Protein AF-A0A550HAU9-F1 (afdb_monomer_lite)

pLDDT: mean 89.54, std 14.27, range [37.16, 98.5]

Sequence (106 aa):
MQELTIKEIQDVILETQEDKTPREMYIHKSPCAENALGAVFFAISGTPPRGYAMYIPGEADKAGTLHVFDNLGLKRKVIHCKIRDLASYKDNDIWSAQAAKTLIEA

Radius of gyration: 13.78 Å; chains: 1; bounding box: 33×43×38 Å

Secondary structure (DSSP, 8-state):
-EEE-HHHHHHHHHTTSS------EEEEEEE-GGG-EEEEEEEE-SSS---EEEEEPPSTTS-EEEEEE-TT--EEEEEEEEETTGGGS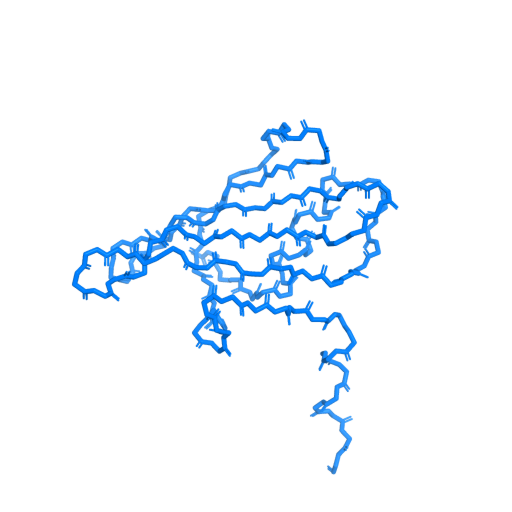-SEEEE-TTGGGTTS--

Foldseek 3Di:
DAEAEPVVQLQVLQVQDPDSDAFKKKWAWDADPPRDTAKIKIFGDDPPGAWIWIWGCDPDPFFIWIFTAGSVRHTDDIDGYHHDCVVVADNIGMDGPVVVVPPPDD

Structure (mmCIF, N/CA/C/O backbone):
data_AF-A0A550HAU9-F1
#
_entry.id   AF-A0A550HAU9-F1
#
loop_
_atom_site.group_PDB
_atom_site.id
_atom_site.type_symbol
_atom_site.label_atom_id
_atom_site.label_alt_id
_atom_site.label_comp_id
_atom_site.label_asym_id
_atom_site.label_entity_id
_atom_site.label_seq_id
_atom_site.pdbx_PDB_ins_code
_atom_site.Cartn_x
_atom_site.Cartn_y
_atom_site.Cartn_z
_atom_site.occupancy
_atom_site.B_iso_or_equiv
_atom_site.auth_seq_id
_atom_site.auth_comp_id
_atom_site.auth_asym_id
_atom_site.auth_atom_id
_atom_site.pdbx_PDB_model_num
ATOM 1 N N . MET A 1 1 ? 17.067 -4.536 6.039 1.00 71.44 1 MET A N 1
ATOM 2 C CA . MET A 1 1 ? 16.040 -4.108 5.065 1.00 71.44 1 MET A CA 1
ATOM 3 C C . MET A 1 1 ? 14.718 -4.685 5.531 1.00 71.44 1 MET A C 1
ATOM 5 O O . MET A 1 1 ? 14.703 -5.868 5.840 1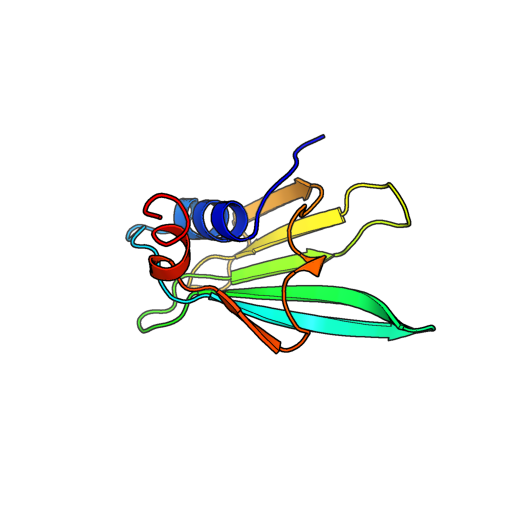.00 71.44 1 MET A O 1
ATOM 9 N N . GLN A 1 2 ? 13.669 -3.872 5.672 1.00 90.12 2 GLN A N 1
ATOM 10 C CA . GLN A 1 2 ? 12.371 -4.362 6.136 1.00 90.12 2 GLN A CA 1
ATOM 11 C C . GLN A 1 2 ? 11.578 -4.918 4.953 1.00 90.12 2 GLN A C 1
ATOM 13 O O . GLN A 1 2 ? 11.551 -4.321 3.876 1.00 90.12 2 GLN A O 1
ATOM 18 N N . GLU A 1 3 ? 10.950 -6.065 5.149 1.00 94.56 3 GLU A N 1
ATOM 19 C CA . GLU A 1 3 ? 10.066 -6.674 4.167 1.00 94.56 3 GLU A CA 1
ATOM 20 C C . GLU A 1 3 ? 8.674 -6.740 4.775 1.00 94.56 3 GLU A C 1
ATOM 22 O O . GLU A 1 3 ? 8.537 -7.140 5.928 1.00 94.56 3 GLU A O 1
ATOM 27 N N . LEU A 1 4 ? 7.684 -6.273 4.021 1.00 96.94 4 LEU A N 1
ATOM 28 C CA . LEU A 1 4 ? 6.297 -6.167 4.450 1.00 96.94 4 LEU A CA 1
ATOM 29 C C . LEU A 1 4 ? 5.393 -6.951 3.500 1.00 96.94 4 LEU A C 1
ATOM 31 O O . LEU A 1 4 ? 5.689 -7.119 2.317 1.00 96.94 4 LEU A O 1
ATOM 35 N N . THR A 1 5 ? 4.267 -7.394 4.021 1.00 97.25 5 THR A N 1
ATOM 36 C CA . THR A 1 5 ? 3.115 -7.913 3.287 1.00 97.25 5 THR A CA 1
ATOM 37 C C . THR A 1 5 ? 2.020 -6.854 3.216 1.00 97.25 5 THR A C 1
ATOM 39 O O . THR A 1 5 ? 2.021 -5.913 4.010 1.00 97.25 5 THR A O 1
ATOM 42 N N . ILE A 1 6 ? 1.036 -7.009 2.330 1.00 97.19 6 ILE A N 1
ATOM 43 C CA . ILE A 1 6 ? -0.143 -6.128 2.279 1.00 97.19 6 ILE A CA 1
ATOM 44 C C . ILE A 1 6 ? -0.865 -6.059 3.630 1.00 97.19 6 ILE A C 1
ATOM 46 O O . ILE A 1 6 ? -1.298 -4.981 4.039 1.00 97.19 6 ILE A O 1
ATOM 50 N N . LYS A 1 7 ? -0.923 -7.171 4.372 1.00 96.25 7 LYS A N 1
ATOM 51 C CA . LYS A 1 7 ? -1.441 -7.172 5.745 1.00 96.25 7 LYS A CA 1
ATOM 52 C C . LYS A 1 7 ? -0.650 -6.212 6.641 1.00 96.25 7 LYS A C 1
ATOM 54 O O . LYS A 1 7 ? -1.239 -5.379 7.320 1.00 96.25 7 LYS A O 1
ATOM 59 N N . GLU A 1 8 ? 0.676 -6.312 6.632 1.00 97.12 8 GLU A N 1
ATOM 60 C CA . GLU A 1 8 ? 1.534 -5.470 7.472 1.00 97.12 8 GLU A CA 1
ATOM 61 C C . GLU A 1 8 ? 1.516 -3.999 7.036 1.00 97.12 8 GLU A C 1
ATOM 63 O O . GLU A 1 8 ? 1.677 -3.118 7.875 1.00 97.12 8 GLU A O 1
ATOM 68 N N . ILE A 1 9 ? 1.263 -3.703 5.755 1.00 97.31 9 ILE A N 1
ATOM 69 C CA . ILE A 1 9 ? 0.979 -2.331 5.308 1.00 97.31 9 ILE A CA 1
ATOM 70 C C . ILE A 1 9 ? -0.260 -1.786 6.021 1.00 97.31 9 ILE A C 1
ATOM 72 O O . ILE A 1 9 ? -0.228 -0.656 6.510 1.00 97.31 9 ILE A O 1
ATOM 76 N N . GLN A 1 10 ? -1.328 -2.582 6.130 1.00 96.31 10 GLN A N 1
ATOM 77 C CA . GLN A 1 10 ? -2.512 -2.158 6.871 1.00 96.31 10 GLN A CA 1
ATOM 78 C C . GLN A 1 10 ? -2.209 -1.959 8.358 1.00 96.31 10 GLN A C 1
ATOM 80 O O . GLN A 1 10 ? -2.584 -0.927 8.915 1.00 96.31 10 GLN A O 1
ATOM 85 N N . ASP A 1 11 ? -1.493 -2.898 8.980 1.00 96.12 11 ASP A N 1
ATOM 86 C CA . ASP A 1 11 ? -1.094 -2.793 10.387 1.00 96.12 11 ASP A CA 1
ATOM 87 C C . ASP A 1 11 ? -0.310 -1.486 10.631 1.00 96.12 11 ASP A C 1
ATOM 89 O O . ASP A 1 11 ? -0.614 -0.734 11.557 1.00 96.12 11 ASP A O 1
ATOM 93 N N . VAL A 1 12 ? 0.624 -1.145 9.735 1.00 96.88 12 VAL A N 1
ATOM 94 C CA . VAL A 1 12 ? 1.411 0.098 9.777 1.00 96.88 12 VAL A CA 1
ATOM 95 C C . VAL A 1 12 ? 0.552 1.358 9.638 1.00 96.88 12 VAL A C 1
ATOM 97 O O . VAL A 1 12 ? 0.831 2.359 10.300 1.00 96.88 12 VAL A O 1
ATOM 100 N N . ILE A 1 13 ? -0.468 1.356 8.775 1.00 96.50 13 ILE A N 1
ATOM 101 C CA . ILE A 1 13 ? -1.391 2.495 8.662 1.00 96.50 13 ILE A CA 1
ATOM 102 C C . ILE A 1 13 ? -2.176 2.642 9.975 1.00 96.50 13 ILE A C 1
ATOM 104 O O . ILE A 1 13 ? -2.236 3.737 10.540 1.00 96.50 13 ILE A O 1
ATOM 108 N N . LEU A 1 14 ? -2.709 1.540 10.507 1.00 95.25 14 LEU A N 1
ATOM 109 C CA . LEU A 1 14 ? -3.521 1.519 11.727 1.00 95.25 14 LEU A CA 1
ATOM 110 C C . LEU A 1 14 ? -2.730 1.839 13.002 1.00 95.25 14 LEU A C 1
ATOM 112 O O . LEU A 1 14 ? -3.308 2.360 13.951 1.00 95.25 14 LEU A O 1
ATOM 116 N N . GLU A 1 15 ? -1.411 1.624 13.043 1.00 94.62 15 GLU A N 1
ATOM 117 C CA . GLU A 1 15 ? -0.550 2.093 14.145 1.00 94.62 15 GLU A CA 1
ATOM 118 C C . GLU A 1 15 ? -0.718 3.592 14.434 1.00 94.62 15 GLU A C 1
ATOM 120 O O . GLU A 1 15 ? -0.540 4.023 15.573 1.00 94.62 15 GLU A O 1
ATOM 125 N N . THR A 1 16 ? -1.070 4.374 13.410 1.00 88.94 16 THR A N 1
ATOM 126 C CA . THR A 1 16 ? -1.258 5.827 13.496 1.00 88.94 16 THR A CA 1
ATOM 127 C C . THR A 1 16 ? -2.668 6.239 13.930 1.00 88.94 16 THR A C 1
ATOM 129 O O . THR A 1 16 ? -2.943 7.433 14.033 1.00 88.94 16 THR A O 1
ATOM 132 N N . GLN A 1 17 ? -3.560 5.270 14.160 1.00 89.56 17 GLN A N 1
ATOM 133 C CA . GLN A 1 17 ? -4.981 5.465 14.441 1.00 89.56 17 GLN A CA 1
ATOM 134 C C . GLN A 1 17 ? -5.348 5.017 15.865 1.00 89.56 17 GLN A C 1
ATOM 136 O O . GLN A 1 17 ? -4.730 4.114 16.434 1.00 89.56 17 GLN A O 1
ATOM 141 N N . GLU A 1 18 ? -6.394 5.626 16.431 1.00 88.38 18 GLU A N 1
ATOM 142 C CA . GLU A 1 18 ? -6.978 5.185 17.708 1.00 88.38 18 GLU A CA 1
ATOM 143 C C . GLU A 1 18 ? -7.718 3.845 17.559 1.00 88.38 18 GLU A C 1
ATOM 145 O O . GLU A 1 18 ? -7.490 2.915 18.330 1.00 88.38 18 GLU A O 1
ATOM 150 N N . ASP A 1 19 ? -8.573 3.728 16.537 1.00 88.38 19 ASP A N 1
ATOM 151 C CA . ASP A 1 19 ? -9.215 2.467 16.154 1.00 88.38 19 ASP A CA 1
ATOM 152 C C . ASP A 1 19 ? -8.311 1.702 15.184 1.00 88.38 19 ASP A C 1
ATOM 154 O O . ASP A 1 19 ? -8.059 2.151 14.064 1.00 88.38 19 ASP A O 1
ATOM 158 N N . LYS A 1 20 ? -7.868 0.525 15.628 1.00 91.69 20 LYS A N 1
ATOM 159 C CA . LYS A 1 20 ? -6.962 -0.369 14.899 1.00 91.69 20 LYS A CA 1
ATOM 160 C C . LYS A 1 20 ? -7.672 -1.590 14.322 1.00 91.69 20 LYS A C 1
ATOM 162 O O . LYS A 1 20 ? -7.030 -2.598 14.043 1.00 91.69 20 LYS A O 1
ATOM 167 N N . THR A 1 21 ? -8.995 -1.538 14.191 1.00 90.69 21 THR A N 1
ATOM 168 C CA . THR A 1 21 ? -9.775 -2.637 13.621 1.00 90.69 21 THR A CA 1
ATOM 169 C C . THR A 1 21 ? -9.439 -2.796 12.137 1.00 90.69 21 THR A C 1
ATOM 171 O O . THR A 1 21 ? -9.638 -1.842 11.377 1.00 90.69 21 THR A O 1
ATOM 174 N N . PRO A 1 22 ? -8.986 -3.983 11.693 1.00 91.88 22 PRO A N 1
ATOM 175 C CA . PRO A 1 22 ? -8.743 -4.234 10.283 1.00 91.88 22 PRO A CA 1
ATOM 176 C C . PRO A 1 22 ? -10.023 -4.134 9.451 1.00 91.88 22 PRO A C 1
ATOM 178 O O . PRO A 1 22 ? -11.093 -4.580 9.873 1.00 91.88 22 PRO A O 1
ATOM 181 N N . ARG A 1 23 ? -9.908 -3.572 8.250 1.00 92.69 23 ARG A N 1
ATOM 182 C CA . ARG A 1 23 ? -10.997 -3.416 7.277 1.00 92.69 23 ARG A CA 1
ATOM 183 C C . ARG A 1 23 ? -10.511 -3.785 5.882 1.00 92.69 23 ARG A C 1
ATOM 185 O O . ARG A 1 23 ? -9.353 -4.157 5.676 1.00 92.69 23 ARG A O 1
ATOM 192 N N . GLU A 1 24 ? -11.415 -3.687 4.919 1.00 95.25 24 GLU A N 1
ATOM 193 C CA . GLU A 1 24 ? -11.019 -3.734 3.519 1.00 95.25 24 GLU A CA 1
ATOM 194 C C . GLU A 1 24 ? -10.025 -2.609 3.220 1.00 95.25 24 GLU A C 1
ATOM 196 O O . GLU A 1 24 ? -10.159 -1.486 3.714 1.00 95.25 24 GLU A O 1
ATOM 201 N N . MET A 1 25 ? -9.016 -2.920 2.417 1.00 96.81 25 MET A N 1
ATOM 202 C CA . MET A 1 25 ? -8.023 -1.960 1.969 1.00 96.81 25 MET A CA 1
ATOM 203 C C . MET A 1 25 ? -7.947 -1.987 0.453 1.00 96.81 25 MET A C 1
ATOM 205 O O . MET A 1 25 ? -7.650 -3.017 -0.148 1.00 96.81 25 MET A O 1
ATOM 209 N N . TYR A 1 26 ? -8.208 -0.835 -0.149 1.00 97.31 26 TYR A N 1
ATOM 210 C CA . TYR A 1 26 ? -8.086 -0.639 -1.582 1.00 97.31 26 TYR A CA 1
ATOM 211 C C . TYR A 1 26 ? -6.617 -0.518 -1.959 1.00 97.31 26 TYR A C 1
ATOM 213 O O . TYR A 1 26 ? -5.865 0.204 -1.300 1.00 97.31 26 TYR A O 1
ATOM 221 N N . ILE A 1 27 ? -6.234 -1.205 -3.030 1.00 98.38 27 ILE A N 1
ATOM 222 C CA . ILE A 1 27 ? -4.899 -1.185 -3.617 1.00 98.38 27 ILE A CA 1
ATOM 223 C C . ILE A 1 27 ? -5.031 -0.612 -5.023 1.00 98.38 27 ILE A C 1
ATOM 225 O O . ILE A 1 27 ? -5.774 -1.152 -5.841 1.00 98.38 27 ILE A O 1
ATOM 229 N N . HIS A 1 28 ? -4.304 0.466 -5.302 1.00 98.31 28 HIS A N 1
ATOM 230 C CA . HIS A 1 28 ? -4.230 1.065 -6.629 1.00 98.31 28 HIS A CA 1
ATOM 231 C C . HIS A 1 28 ? -2.777 1.157 -7.087 1.00 98.31 28 HIS A C 1
ATOM 233 O O . HIS A 1 28 ? -1.971 1.821 -6.440 1.00 98.31 28 HIS A O 1
ATOM 239 N N . LYS A 1 29 ? -2.435 0.505 -8.195 1.00 97.44 29 LYS A N 1
ATOM 240 C CA . LYS A 1 29 ? -1.102 0.526 -8.799 1.00 97.44 29 LYS A CA 1
ATOM 241 C C . LYS A 1 29 ? -1.111 1.451 -10.005 1.00 97.44 29 LYS A C 1
ATOM 243 O O . LYS A 1 29 ? -1.807 1.195 -10.985 1.00 97.44 29 LYS A O 1
ATOM 248 N N . SER A 1 30 ? -0.309 2.505 -9.948 1.00 96.25 30 SER A N 1
ATOM 249 C CA . SER A 1 30 ? -0.129 3.393 -11.088 1.00 96.25 30 SER A CA 1
ATOM 250 C C . SER A 1 30 ? 0.791 2.737 -12.121 1.00 96.25 30 SER A C 1
ATOM 252 O O . SER A 1 30 ? 1.887 2.301 -11.755 1.00 96.25 30 SER A O 1
ATOM 254 N N . PRO A 1 31 ? 0.414 2.693 -13.408 1.00 93.56 31 PRO A N 1
ATOM 255 C CA . PRO A 1 31 ? 1.328 2.282 -14.462 1.00 93.56 31 PRO A CA 1
ATOM 256 C C . PRO A 1 31 ? 2.396 3.359 -14.689 1.00 93.56 31 PRO A C 1
ATOM 258 O O . PRO A 1 31 ? 2.131 4.557 -14.570 1.00 93.56 31 PRO A O 1
ATOM 261 N N . CYS A 1 32 ? 3.603 2.933 -15.041 1.00 91.25 32 CYS A N 1
ATOM 262 C CA . CYS A 1 32 ? 4.688 3.798 -15.487 1.00 91.25 32 CYS A CA 1
ATOM 263 C C . CYS A 1 32 ? 5.147 3.381 -16.895 1.00 91.25 32 CYS A C 1
ATOM 265 O O . CYS A 1 32 ? 4.637 2.417 -17.474 1.00 91.25 32 CYS A O 1
ATOM 267 N N . ALA A 1 33 ? 6.092 4.130 -17.465 1.00 89.94 33 ALA A N 1
ATOM 268 C CA . ALA A 1 33 ? 6.672 3.824 -18.770 1.00 89.94 33 ALA A CA 1
ATOM 269 C C . ALA A 1 33 ? 7.172 2.371 -18.836 1.00 89.94 33 ALA A C 1
ATOM 271 O O . ALA A 1 33 ? 7.578 1.798 -17.827 1.00 89.94 33 ALA A O 1
ATOM 272 N N . GLU A 1 34 ? 7.126 1.779 -20.032 1.00 88.62 34 GLU A N 1
ATOM 273 C CA . GLU A 1 34 ? 7.618 0.412 -20.281 1.00 88.62 34 GLU A CA 1
ATOM 274 C C . GLU A 1 34 ? 6.927 -0.671 -19.427 1.00 88.62 34 GLU A C 1
ATOM 276 O O . GLU A 1 34 ? 7.499 -1.724 -19.162 1.00 88.62 34 GLU A O 1
ATOM 281 N N . ASN A 1 35 ? 5.678 -0.431 -19.007 1.00 84.25 35 ASN A N 1
ATOM 282 C CA . ASN A 1 35 ? 4.924 -1.293 -18.086 1.00 84.25 35 ASN A CA 1
ATOM 283 C C . ASN A 1 35 ? 5.582 -1.450 -16.704 1.00 84.25 35 ASN A C 1
ATOM 285 O O . ASN A 1 35 ? 5.284 -2.401 -15.977 1.00 84.25 35 ASN A O 1
ATOM 289 N N . A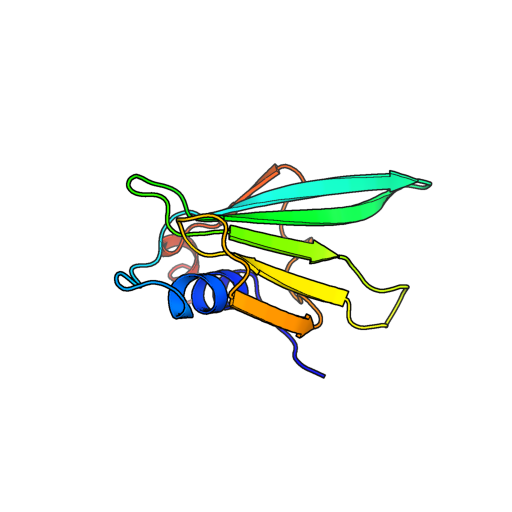LA A 1 36 ? 6.469 -0.529 -16.321 1.00 89.88 36 ALA A N 1
ATOM 290 C CA . ALA A 1 36 ? 7.034 -0.518 -14.984 1.00 89.88 36 ALA A CA 1
ATOM 291 C C . ALA A 1 36 ? 5.961 -0.163 -13.944 1.00 89.88 36 ALA A C 1
ATOM 293 O O . ALA A 1 36 ? 5.023 0.597 -14.205 1.00 89.88 36 ALA A O 1
ATOM 294 N N . LEU A 1 37 ? 6.123 -0.696 -12.733 1.00 92.56 37 LEU A N 1
ATOM 295 C CA . LEU A 1 37 ? 5.272 -0.356 -11.601 1.00 92.56 37 LEU A CA 1
ATOM 296 C C . LEU A 1 37 ? 5.602 1.062 -11.114 1.00 92.56 37 LEU A C 1
ATOM 298 O O . LEU A 1 37 ? 6.729 1.338 -10.707 1.00 92.56 37 LEU A O 1
ATOM 302 N N . GLY A 1 38 ? 4.613 1.952 -11.148 1.00 94.88 38 GLY A N 1
ATOM 303 C CA . GLY A 1 38 ? 4.689 3.283 -10.559 1.00 94.88 38 GLY A CA 1
ATOM 304 C C . GLY A 1 38 ? 4.321 3.287 -9.075 1.00 94.88 38 GLY A C 1
ATOM 305 O O . GLY A 1 38 ? 4.450 2.290 -8.365 1.00 94.88 38 GLY A O 1
ATOM 306 N N . ALA A 1 39 ? 3.851 4.436 -8.589 1.00 96.81 39 ALA A N 1
ATOM 307 C CA . ALA A 1 39 ? 3.380 4.558 -7.213 1.00 96.81 39 ALA A CA 1
ATOM 308 C C . ALA A 1 39 ? 2.213 3.597 -6.933 1.00 96.81 39 ALA A C 1
ATOM 310 O O . ALA A 1 39 ? 1.339 3.404 -7.777 1.00 96.81 39 ALA A O 1
ATOM 311 N N . VAL A 1 40 ? 2.177 3.034 -5.728 1.00 98.31 40 VAL A N 1
ATOM 312 C CA . VAL A 1 40 ? 1.065 2.205 -5.257 1.00 98.31 40 VAL A CA 1
ATOM 313 C C . VAL A 1 40 ? 0.388 2.888 -4.084 1.00 98.31 40 VAL A C 1
ATOM 315 O O . VAL A 1 40 ? 1.046 3.295 -3.127 1.00 98.31 40 VAL A O 1
ATOM 318 N N . PHE A 1 41 ? -0.927 3.018 -4.157 1.00 98.25 41 PHE A N 1
ATOM 319 C CA . PHE A 1 41 ? -1.754 3.625 -3.133 1.00 98.25 41 PHE A CA 1
ATOM 320 C C . PHE A 1 41 ? -2.526 2.553 -2.364 1.00 98.25 41 PHE A C 1
ATOM 322 O O . PHE A 1 41 ? -3.103 1.645 -2.960 1.00 98.25 41 PHE A O 1
ATOM 329 N N . PHE A 1 42 ? -2.540 2.684 -1.041 1.00 98.12 42 PHE A N 1
ATOM 330 C CA . PHE A 1 42 ? -3.237 1.808 -0.106 1.00 98.12 42 PHE A CA 1
ATOM 331 C C . PHE A 1 42 ? -4.184 2.646 0.741 1.00 98.12 42 PHE A C 1
ATOM 333 O O . PHE A 1 42 ? -3.714 3.529 1.452 1.00 98.12 42 PHE A O 1
ATOM 340 N N . ALA A 1 43 ? -5.487 2.380 0.714 1.00 96.62 43 ALA A N 1
ATOM 341 C CA . ALA A 1 43 ? -6.458 3.135 1.509 1.00 96.62 43 ALA A CA 1
ATOM 342 C C . ALA A 1 43 ? -7.406 2.217 2.267 1.00 96.62 43 ALA A C 1
ATOM 344 O O . ALA A 1 43 ? -8.060 1.361 1.672 1.00 96.62 43 ALA A O 1
ATOM 345 N N . ILE A 1 44 ? -7.498 2.417 3.581 1.00 95.69 44 ILE A N 1
ATOM 346 C CA . ILE A 1 44 ? -8.393 1.640 4.438 1.00 95.69 44 ILE A CA 1
ATOM 347 C C . ILE A 1 44 ? -9.817 2.175 4.292 1.00 95.69 44 ILE A C 1
ATOM 349 O O . ILE A 1 44 ? -10.055 3.382 4.387 1.00 95.69 44 ILE A O 1
ATOM 353 N N . SER A 1 45 ? -10.767 1.271 4.066 1.00 92.94 45 SER A N 1
ATOM 354 C CA . SER A 1 45 ? -12.161 1.611 3.821 1.00 92.94 45 SER A CA 1
ATOM 355 C C . SER A 1 45 ? -12.908 2.096 5.071 1.00 92.94 45 SER A C 1
ATOM 357 O O . SER A 1 45 ? -12.551 1.841 6.229 1.00 92.94 45 SER A O 1
ATOM 359 N N . GLY A 1 46 ? -14.029 2.769 4.813 1.00 85.19 46 GLY A N 1
ATOM 360 C CA . GLY A 1 46 ? -15.054 3.073 5.802 1.00 85.19 46 GLY A CA 1
ATOM 361 C C . GLY A 1 46 ? -15.087 4.522 6.278 1.00 85.19 46 GLY A C 1
ATOM 362 O O . GLY A 1 46 ? -14.323 5.387 5.853 1.00 85.19 46 GLY A O 1
ATOM 363 N N . THR A 1 47 ? -16.043 4.771 7.168 1.00 82.50 47 THR A N 1
ATOM 364 C CA . THR A 1 47 ? -16.312 6.080 7.763 1.00 82.50 47 THR A CA 1
ATOM 365 C C . THR A 1 47 ? -16.248 5.942 9.288 1.00 82.50 47 THR A C 1
ATOM 367 O O . THR A 1 47 ? -16.860 5.015 9.826 1.00 82.50 47 THR A O 1
ATOM 370 N N . PRO A 1 48 ? -15.502 6.802 10.003 1.00 83.12 48 PRO A N 1
ATOM 371 C CA . PRO A 1 48 ? -14.596 7.828 9.472 1.00 83.12 48 PRO A CA 1
ATOM 372 C C . PRO A 1 48 ? -13.394 7.215 8.713 1.00 83.12 48 PRO A C 1
ATOM 374 O O . PRO A 1 48 ? -13.106 6.032 8.918 1.00 83.12 48 PRO A O 1
ATOM 377 N N . PRO A 1 49 ? -12.697 7.992 7.855 1.00 86.25 49 PRO A N 1
ATOM 378 C CA . PRO A 1 49 ? -11.466 7.551 7.194 1.00 86.25 49 PRO A CA 1
ATOM 379 C C . PRO A 1 49 ? -10.429 7.034 8.201 1.00 86.25 49 PRO A C 1
ATOM 381 O O . PRO A 1 49 ? -10.378 7.505 9.338 1.00 86.25 49 PRO A O 1
ATOM 384 N N . ARG A 1 50 ? -9.592 6.076 7.786 1.00 89.94 50 ARG A N 1
ATOM 385 C CA . ARG A 1 50 ? -8.609 5.394 8.657 1.00 89.94 50 ARG A CA 1
ATOM 386 C C . ARG A 1 50 ? -7.158 5.552 8.194 1.00 89.94 50 ARG A C 1
ATOM 388 O O . ARG A 1 50 ? -6.284 4.807 8.621 1.00 89.94 50 ARG A O 1
ATOM 395 N N . GLY A 1 51 ? -6.911 6.545 7.346 1.00 94.38 51 GLY A N 1
ATOM 396 C CA . GLY A 1 51 ? -5.598 6.813 6.773 1.00 94.38 51 GLY A CA 1
ATOM 397 C C . GLY A 1 51 ? -5.300 5.985 5.528 1.00 94.38 51 GLY A C 1
ATOM 398 O O . GLY A 1 51 ? -6.129 5.218 5.029 1.00 94.38 51 GLY A O 1
ATOM 399 N N . TYR A 1 52 ? -4.108 6.211 4.994 1.00 97.38 52 TYR A N 1
ATOM 400 C CA . TYR A 1 52 ? -3.652 5.629 3.741 1.00 97.38 52 TYR A CA 1
ATOM 401 C C . TYR A 1 52 ? -2.126 5.592 3.687 1.00 97.38 52 TYR A C 1
ATOM 403 O O . TYR A 1 52 ? -1.431 6.247 4.469 1.00 97.38 52 TYR A O 1
ATOM 411 N N . ALA A 1 53 ? -1.586 4.841 2.736 1.00 98.38 53 ALA A N 1
ATOM 412 C CA . ALA A 1 53 ? -0.170 4.857 2.430 1.00 98.38 53 ALA A CA 1
ATOM 413 C C . ALA A 1 53 ? 0.084 4.972 0.928 1.00 98.38 53 ALA A C 1
ATOM 415 O O . ALA A 1 53 ? -0.700 4.510 0.104 1.00 98.38 53 ALA A O 1
ATOM 416 N N . MET A 1 54 ? 1.214 5.579 0.584 1.00 98.44 54 MET A N 1
ATOM 417 C CA . MET A 1 54 ? 1.734 5.641 -0.775 1.00 98.44 54 MET A CA 1
ATOM 418 C C . MET A 1 54 ? 3.117 5.002 -0.798 1.00 98.44 54 MET A C 1
ATOM 420 O O . MET A 1 54 ? 4.030 5.461 -0.111 1.00 98.44 54 MET A O 1
ATOM 424 N N . TYR A 1 55 ? 3.268 3.945 -1.580 1.00 98.38 55 TYR A N 1
ATOM 425 C CA . TYR A 1 55 ? 4.533 3.275 -1.818 1.00 98.38 55 TYR A CA 1
ATOM 426 C C . TYR A 1 55 ? 5.127 3.732 -3.143 1.00 98.38 55 TYR A C 1
ATOM 428 O O . TYR A 1 55 ? 4.473 3.652 -4.180 1.00 98.38 55 TYR A O 1
ATOM 436 N N . ILE A 1 56 ? 6.371 4.189 -3.104 1.00 97.12 56 ILE A N 1
ATOM 437 C CA . ILE A 1 56 ? 7.174 4.479 -4.287 1.00 97.12 56 ILE A CA 1
ATOM 438 C C . ILE A 1 56 ? 8.182 3.335 -4.434 1.00 97.12 56 ILE A C 1
ATOM 440 O O . ILE A 1 56 ? 9.075 3.231 -3.586 1.00 97.12 56 ILE A O 1
ATOM 444 N N . PRO A 1 57 ? 8.041 2.455 -5.444 1.00 94.69 57 PRO A N 1
ATOM 445 C CA . PRO A 1 57 ? 8.986 1.369 -5.670 1.00 94.69 57 PRO A CA 1
ATOM 446 C C . PRO A 1 57 ? 10.413 1.884 -5.870 1.00 94.69 57 PRO A C 1
ATOM 448 O O . PRO A 1 57 ? 10.632 2.943 -6.459 1.00 94.69 57 PRO A O 1
ATOM 451 N N . GLY A 1 58 ? 11.385 1.125 -5.369 1.00 91.25 58 GLY A N 1
ATOM 452 C CA . GLY A 1 58 ? 12.792 1.342 -5.687 1.00 91.25 58 GLY A CA 1
ATOM 453 C C . GLY A 1 58 ? 13.138 0.785 -7.068 1.00 91.25 58 GLY A C 1
ATOM 454 O O . GLY A 1 58 ? 12.383 0.012 -7.653 1.00 91.25 58 GLY A O 1
ATOM 455 N N . GLU A 1 59 ? 14.307 1.151 -7.585 1.00 86.69 59 GLU A N 1
ATOM 456 C CA . GLU A 1 59 ? 14.826 0.571 -8.827 1.00 86.69 59 GLU A CA 1
ATOM 457 C C . GLU A 1 59 ? 15.289 -0.876 -8.605 1.00 86.69 59 GLU A C 1
ATOM 459 O O . GLU A 1 59 ? 16.108 -1.133 -7.715 1.00 86.69 59 GLU A O 1
ATOM 464 N N . ALA A 1 60 ? 14.828 -1.794 -9.460 1.00 79.69 60 ALA A N 1
ATOM 465 C CA . ALA A 1 60 ? 15.221 -3.204 -9.466 1.00 79.69 60 ALA A CA 1
ATOM 466 C C . ALA A 1 60 ? 15.130 -3.846 -8.064 1.00 79.69 60 ALA A C 1
ATOM 468 O O . ALA A 1 60 ? 14.048 -3.954 -7.492 1.00 79.69 60 ALA A O 1
ATOM 469 N N . ASP A 1 61 ? 16.265 -4.247 -7.489 1.00 75.31 61 ASP A N 1
ATOM 470 C CA . ASP A 1 61 ? 16.334 -4.911 -6.188 1.00 75.31 61 ASP A CA 1
ATOM 471 C C . ASP A 1 61 ? 16.439 -3.955 -4.994 1.00 75.31 61 ASP A C 1
ATOM 473 O O . ASP A 1 61 ? 16.613 -4.408 -3.856 1.00 75.31 61 ASP A O 1
ATOM 477 N N . LYS A 1 62 ? 16.345 -2.641 -5.202 1.00 87.75 62 LYS A N 1
ATOM 478 C CA . LYS A 1 62 ? 16.375 -1.673 -4.103 1.00 87.75 62 LYS A CA 1
ATOM 479 C C . LYS A 1 62 ? 15.038 -1.655 -3.363 1.00 87.75 62 LYS A C 1
ATOM 481 O O . LYS A 1 62 ? 13.975 -1.910 -3.922 1.00 87.75 62 LYS A O 1
ATOM 486 N N . ALA A 1 63 ? 15.093 -1.344 -2.071 1.00 92.88 63 ALA A N 1
ATOM 487 C CA . ALA A 1 63 ? 13.884 -1.059 -1.310 1.00 92.88 63 ALA A CA 1
ATOM 488 C C . ALA A 1 63 ? 13.204 0.203 -1.862 1.00 92.88 63 ALA A C 1
ATOM 490 O O . ALA A 1 63 ? 13.879 1.156 -2.253 1.00 92.88 63 ALA A O 1
ATOM 491 N N . GLY A 1 64 ? 11.876 0.197 -1.863 1.00 96.44 64 GLY A N 1
ATOM 492 C CA . GLY A 1 64 ? 11.078 1.393 -2.095 1.00 96.44 64 GLY A CA 1
ATOM 493 C C . GLY A 1 64 ? 10.805 2.141 -0.795 1.00 96.44 64 GLY A C 1
ATOM 494 O O . GLY A 1 64 ? 11.242 1.735 0.287 1.00 96.44 64 GLY A O 1
ATOM 495 N N . THR A 1 65 ? 10.029 3.212 -0.901 1.00 97.81 65 THR A N 1
ATOM 496 C CA . THR A 1 65 ? 9.672 4.074 0.227 1.00 97.81 65 THR A CA 1
ATOM 497 C C . THR A 1 65 ? 8.162 4.094 0.418 1.00 97.81 65 THR A C 1
ATOM 499 O O . THR A 1 65 ? 7.420 4.488 -0.477 1.00 97.81 65 THR A O 1
ATOM 502 N N . LEU A 1 66 ? 7.700 3.704 1.603 1.00 98.25 66 LEU A N 1
ATOM 503 C CA . LEU A 1 66 ? 6.306 3.769 2.027 1.00 98.25 66 LEU A CA 1
ATOM 504 C C . LEU A 1 66 ? 6.073 5.028 2.865 1.00 98.25 66 LEU A C 1
ATOM 506 O O . LEU A 1 66 ? 6.655 5.194 3.936 1.00 98.25 66 LEU A O 1
ATOM 510 N N . HIS A 1 67 ? 5.196 5.902 2.391 1.00 98.50 67 HIS A N 1
ATOM 511 C CA . HIS A 1 67 ? 4.743 7.104 3.078 1.00 98.50 67 HIS A CA 1
ATOM 512 C C . HIS A 1 67 ? 3.382 6.823 3.706 1.00 98.50 67 HIS A C 1
ATOM 514 O O . HIS A 1 67 ? 2.453 6.481 2.983 1.00 98.50 67 HIS A O 1
ATOM 520 N N . VAL A 1 68 ? 3.254 6.978 5.022 1.00 98.19 68 VAL A N 1
ATOM 521 C CA . VAL A 1 68 ? 2.021 6.671 5.766 1.00 98.19 68 VAL A CA 1
ATOM 522 C C . VAL A 1 68 ? 1.377 7.962 6.245 1.00 98.19 68 VAL A C 1
ATOM 524 O O . VAL A 1 68 ? 2.058 8.823 6.816 1.00 98.19 68 VAL A O 1
ATOM 527 N N . PHE A 1 69 ? 0.072 8.072 6.037 1.00 97.19 69 PHE A N 1
ATOM 528 C CA . PHE A 1 69 ? -0.747 9.230 6.359 1.00 97.19 69 PHE A CA 1
ATOM 529 C C . PHE A 1 69 ? -1.918 8.801 7.236 1.00 97.19 69 PHE A C 1
ATOM 531 O O . PHE A 1 69 ? -2.497 7.732 7.034 1.00 97.19 69 PHE A O 1
ATOM 538 N N . ASP A 1 70 ? -2.260 9.632 8.213 1.00 94.56 70 ASP A N 1
ATOM 539 C CA . ASP A 1 70 ? -3.410 9.380 9.075 1.00 94.56 70 ASP A CA 1
ATOM 540 C C . ASP A 1 70 ? -4.746 9.743 8.401 1.00 94.56 70 ASP A C 1
ATOM 542 O O . ASP A 1 70 ? -4.810 10.140 7.235 1.00 94.56 70 ASP A O 1
ATOM 546 N N . ASN A 1 71 ? -5.839 9.615 9.150 1.00 91.56 71 ASN A N 1
ATOM 547 C CA . ASN A 1 71 ? -7.186 9.980 8.726 1.00 91.56 71 ASN A CA 1
ATOM 548 C C . ASN A 1 71 ? -7.385 11.469 8.387 1.00 91.56 71 ASN A C 1
ATOM 550 O O . ASN A 1 71 ? -8.392 11.803 7.766 1.00 91.56 71 ASN A O 1
ATOM 554 N N . LEU A 1 72 ? -6.458 12.348 8.776 1.00 92.69 72 LEU A N 1
ATOM 555 C CA . LEU A 1 72 ? -6.454 13.772 8.434 1.00 92.69 72 LEU A CA 1
ATOM 556 C C . LEU A 1 72 ? -5.543 14.080 7.233 1.00 92.69 72 LEU A C 1
ATOM 558 O O . LEU A 1 72 ? -5.418 15.239 6.840 1.00 92.69 72 LEU A O 1
ATOM 562 N N . GLY A 1 73 ? -4.889 13.068 6.654 1.00 92.75 73 GLY A N 1
ATOM 563 C CA . GLY A 1 73 ? -3.911 13.239 5.580 1.00 92.75 73 GLY A CA 1
ATOM 564 C C . GLY A 1 73 ? -2.563 13.782 6.060 1.00 92.75 73 GLY A C 1
ATOM 565 O O . GLY A 1 73 ? -1.731 14.187 5.246 1.00 92.75 73 GLY A O 1
ATOM 566 N N . LEU A 1 74 ? -2.306 13.791 7.371 1.00 95.50 74 LEU A N 1
ATOM 567 C CA . LEU A 1 74 ? -1.021 14.204 7.919 1.00 95.50 74 LEU A CA 1
ATOM 568 C C . LEU A 1 74 ? -0.034 13.047 7.816 1.00 95.50 74 LEU A C 1
ATOM 570 O O . LEU A 1 74 ? -0.295 11.932 8.267 1.00 95.50 74 LEU A O 1
ATOM 574 N N . LYS A 1 75 ? 1.136 13.315 7.236 1.00 96.25 75 LYS A N 1
ATOM 575 C CA . LYS A 1 75 ? 2.208 12.325 7.119 1.00 96.25 75 LYS A CA 1
ATOM 576 C C . LYS A 1 75 ? 2.728 11.956 8.510 1.00 96.25 75 LYS A C 1
ATOM 578 O O . LYS A 1 75 ? 3.216 12.820 9.235 1.00 96.25 75 LYS A O 1
ATOM 583 N N . ARG A 1 76 ? 2.662 10.673 8.868 1.00 96.75 76 ARG A N 1
ATOM 584 C CA . ARG A 1 76 ? 3.066 10.163 10.190 1.00 96.75 76 ARG A CA 1
ATOM 585 C C . ARG A 1 76 ? 4.327 9.314 10.166 1.00 96.75 76 ARG A C 1
ATOM 587 O O . ARG A 1 76 ? 5.085 9.343 11.128 1.00 96.75 76 ARG A O 1
ATOM 594 N N . LYS A 1 77 ? 4.569 8.569 9.084 1.00 96.00 77 LYS A N 1
ATOM 595 C CA . LYS A 1 77 ? 5.677 7.603 9.016 1.00 96.00 77 LYS A CA 1
ATOM 596 C C . LYS A 1 77 ? 6.274 7.525 7.613 1.00 96.00 77 LYS A C 1
ATOM 598 O O . LYS A 1 77 ? 5.585 7.749 6.616 1.00 96.00 77 LYS A O 1
ATOM 603 N N . VAL A 1 78 ? 7.563 7.200 7.552 1.00 97.00 78 VAL A N 1
ATOM 604 C CA . VAL A 1 78 ? 8.278 6.822 6.326 1.00 97.00 78 VAL A CA 1
ATOM 605 C C . VAL A 1 78 ? 9.021 5.528 6.605 1.00 97.00 78 VAL A C 1
ATOM 607 O O . VAL A 1 78 ? 9.750 5.450 7.592 1.00 97.00 78 VAL A O 1
ATOM 610 N N . ILE A 1 79 ? 8.838 4.520 5.757 1.00 96.69 79 ILE A N 1
ATOM 611 C CA . ILE A 1 79 ? 9.490 3.214 5.898 1.00 96.69 79 ILE A CA 1
ATOM 612 C C . ILE A 1 79 ? 10.189 2.868 4.587 1.00 96.69 79 ILE A C 1
ATOM 614 O O . ILE A 1 79 ? 9.585 2.968 3.524 1.00 96.69 79 ILE A O 1
ATOM 618 N N . HIS A 1 80 ? 11.444 2.431 4.663 1.00 96.75 80 HIS A N 1
ATOM 619 C CA . HIS A 1 80 ? 12.153 1.865 3.516 1.00 96.75 80 HIS A CA 1
ATOM 620 C C . HIS A 1 80 ? 11.944 0.350 3.506 1.00 96.75 80 HIS A C 1
ATOM 622 O O . HIS A 1 80 ? 12.445 -0.352 4.392 1.00 96.75 80 HIS A O 1
ATOM 628 N N . CYS A 1 81 ? 11.185 -0.155 2.535 1.00 96.50 81 CYS A N 1
ATOM 629 C CA . CYS A 1 81 ? 10.774 -1.556 2.506 1.00 96.50 81 CYS A CA 1
ATOM 630 C C . CYS A 1 81 ? 10.597 -2.135 1.095 1.00 96.50 81 CYS A C 1
ATOM 632 O O . CYS A 1 81 ? 10.474 -1.425 0.092 1.00 96.50 81 CYS A O 1
ATOM 634 N N . LYS A 1 82 ? 10.562 -3.468 1.039 1.00 96.06 82 LYS A N 1
ATOM 635 C CA . LYS A 1 82 ? 9.991 -4.229 -0.079 1.00 96.06 82 LYS A CA 1
ATOM 636 C C . LYS A 1 82 ? 8.635 -4.790 0.336 1.00 96.06 82 LYS A C 1
ATOM 638 O O . LYS A 1 82 ? 8.473 -5.172 1.495 1.00 96.06 82 LYS A O 1
ATOM 643 N N . ILE A 1 83 ? 7.692 -4.859 -0.601 1.00 96.12 83 ILE A N 1
ATOM 644 C CA . ILE A 1 83 ? 6.370 -5.453 -0.371 1.00 96.12 83 ILE A CA 1
ATOM 645 C C . ILE A 1 83 ? 6.318 -6.807 -1.087 1.00 96.12 83 ILE A C 1
ATOM 647 O O . ILE A 1 83 ? 6.276 -6.852 -2.314 1.00 96.12 83 ILE A O 1
ATOM 651 N N . ARG A 1 84 ? 6.379 -7.905 -0.328 1.00 95.19 84 ARG A N 1
ATOM 652 C CA . ARG A 1 84 ? 6.626 -9.263 -0.850 1.00 95.19 84 ARG A CA 1
ATOM 653 C C . ARG A 1 84 ? 5.482 -9.809 -1.695 1.00 95.19 84 ARG A C 1
ATOM 655 O O . ARG A 1 84 ? 5.711 -10.390 -2.748 1.00 95.19 84 ARG A O 1
ATOM 662 N N . ASP A 1 85 ? 4.255 -9.638 -1.227 1.00 95.81 85 ASP A N 1
ATOM 663 C CA . ASP A 1 85 ? 3.051 -10.204 -1.835 1.00 95.81 85 ASP A CA 1
ATOM 664 C C . ASP A 1 85 ? 2.359 -9.228 -2.793 1.00 95.81 85 ASP A C 1
ATOM 666 O O . ASP A 1 85 ? 1.311 -9.563 -3.339 1.00 95.81 85 ASP A O 1
ATOM 670 N N . LEU A 1 86 ? 2.953 -8.057 -3.060 1.00 95.25 86 LEU A N 1
ATOM 671 C CA . LEU A 1 86 ? 2.363 -7.018 -3.908 1.00 95.25 86 LEU A CA 1
ATOM 672 C C . LEU A 1 86 ? 2.012 -7.525 -5.310 1.00 95.25 86 LEU A C 1
ATOM 674 O O . LEU A 1 86 ? 0.986 -7.135 -5.864 1.00 95.25 86 LEU A O 1
ATOM 678 N N . ALA A 1 87 ? 2.841 -8.401 -5.883 1.00 94.00 87 ALA A N 1
ATOM 679 C CA . ALA A 1 87 ? 2.613 -8.990 -7.203 1.00 94.00 87 ALA A CA 1
ATOM 680 C C . ALA A 1 87 ? 1.351 -9.874 -7.270 1.00 94.00 87 ALA A C 1
ATOM 682 O O . ALA A 1 87 ? 0.824 -10.086 -8.356 1.00 94.00 87 ALA A O 1
ATOM 683 N N . SER A 1 88 ? 0.842 -10.344 -6.127 1.00 95.81 88 SER A N 1
ATOM 684 C CA . SER A 1 88 ? -0.350 -11.201 -6.049 1.00 95.81 88 SER A CA 1
ATOM 685 C C . SER A 1 88 ? -1.664 -10.434 -6.232 1.00 95.81 88 SER A C 1
ATOM 687 O O . SER A 1 88 ? -2.707 -11.056 -6.410 1.00 95.81 88 SER A O 1
ATOM 689 N N . TYR A 1 89 ? -1.620 -9.100 -6.180 1.00 95.62 89 TYR A N 1
ATOM 690 C CA . TYR A 1 89 ? -2.793 -8.231 -6.298 1.00 95.62 89 TYR A CA 1
ATOM 691 C C . TYR A 1 89 ? -2.876 -7.609 -7.690 1.00 95.62 89 TYR A C 1
ATOM 693 O O . TYR A 1 89 ? -1.855 -7.357 -8.334 1.00 95.62 89 TYR A O 1
ATOM 701 N N . LYS A 1 90 ? -4.086 -7.315 -8.156 1.00 96.44 90 LYS A N 1
ATOM 702 C CA . LYS A 1 90 ? -4.325 -6.598 -9.418 1.00 96.44 90 LYS A CA 1
ATOM 703 C C . LYS A 1 90 ? -4.007 -5.105 -9.281 1.00 96.44 90 LYS A C 1
ATOM 705 O O . LYS A 1 90 ? -3.723 -4.608 -8.192 1.00 96.44 90 LYS A O 1
ATOM 710 N N . ASP A 1 91 ? -4.050 -4.384 -10.400 1.00 95.56 91 ASP A N 1
ATOM 711 C CA . ASP A 1 91 ? -3.787 -2.938 -10.417 1.00 95.56 91 ASP A CA 1
ATOM 712 C C . ASP A 1 91 ? -4.834 -2.139 -9.647 1.00 95.56 91 ASP A C 1
ATOM 714 O O . ASP A 1 91 ? -4.512 -1.133 -9.031 1.00 95.56 91 ASP A O 1
ATOM 718 N N . ASN A 1 92 ? -6.079 -2.605 -9.657 1.00 96.94 92 ASN A N 1
ATOM 719 C CA . ASN A 1 92 ? -7.147 -2.122 -8.796 1.00 96.94 92 ASN A CA 1
ATOM 720 C C . ASN A 1 92 ? -7.690 -3.338 -8.059 1.00 96.94 92 ASN A C 1
ATOM 722 O O . ASN A 1 92 ? -8.331 -4.190 -8.678 1.00 96.94 92 ASN A O 1
ATOM 726 N N . ASP A 1 93 ? -7.376 -3.450 -6.775 1.00 97.50 93 ASP A N 1
ATOM 727 C CA . ASP A 1 93 ? -7.713 -4.626 -5.980 1.00 97.50 93 ASP A CA 1
ATOM 728 C C . ASP A 1 93 ? -8.186 -4.249 -4.577 1.00 97.50 93 ASP A C 1
ATOM 730 O O . ASP A 1 93 ? -8.039 -3.109 -4.128 1.00 97.50 93 ASP A O 1
ATOM 734 N N . ILE A 1 94 ? -8.767 -5.224 -3.888 1.00 96.50 94 ILE A N 1
ATOM 735 C CA . ILE A 1 94 ? -9.259 -5.087 -2.524 1.00 96.50 94 ILE A CA 1
ATOM 736 C C . ILE A 1 94 ? -8.652 -6.203 -1.686 1.00 96.50 94 ILE A C 1
ATOM 738 O O . ILE A 1 94 ? -8.899 -7.387 -1.905 1.00 96.50 94 ILE A O 1
ATOM 742 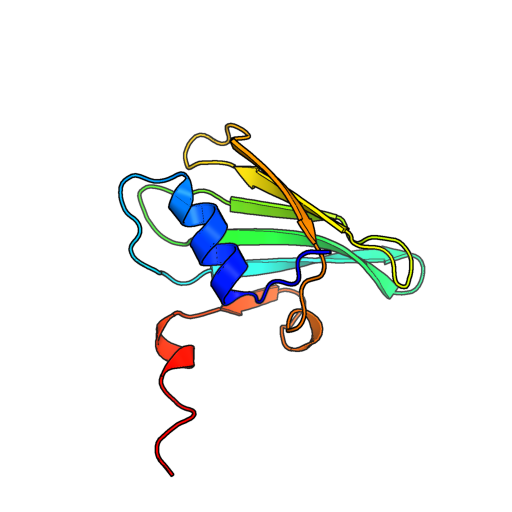N N . TRP A 1 95 ? -7.886 -5.818 -0.673 1.00 95.62 95 TRP A N 1
ATOM 743 C CA . TRP A 1 95 ? -7.490 -6.731 0.385 1.00 95.62 95 TRP A CA 1
ATOM 744 C C . TRP A 1 95 ? -8.568 -6.776 1.463 1.00 95.62 95 TRP A C 1
ATOM 746 O O . TRP A 1 95 ? -8.979 -5.728 1.959 1.00 95.62 95 TRP A O 1
ATOM 756 N N . SER A 1 96 ? -8.993 -7.971 1.873 1.00 90.50 96 SER A N 1
ATOM 757 C CA . SER A 1 96 ? -9.933 -8.155 2.983 1.00 90.50 96 SER A CA 1
ATOM 758 C C . SER A 1 96 ? -9.266 -8.876 4.148 1.00 90.50 96 SER A C 1
ATOM 760 O O . SER A 1 96 ? -8.681 -9.947 3.981 1.00 90.50 96 SER A O 1
ATOM 762 N N . ALA A 1 97 ? -9.432 -8.330 5.354 1.00 74.06 97 ALA A N 1
ATOM 763 C CA . ALA A 1 97 ? -8.920 -8.920 6.589 1.00 74.06 97 ALA A CA 1
ATOM 764 C C . ALA A 1 97 ? -9.456 -10.340 6.860 1.00 74.06 97 ALA A C 1
ATOM 766 O O . ALA A 1 97 ? -8.809 -11.121 7.557 1.00 74.06 97 ALA A O 1
ATOM 767 N N . GLN A 1 98 ? -10.622 -10.694 6.305 1.00 65.31 98 GLN A N 1
ATOM 768 C CA . GLN A 1 98 ? -11.227 -12.022 6.458 1.00 65.31 98 GLN A CA 1
ATOM 769 C C . GLN A 1 98 ? -10.602 -13.074 5.530 1.00 65.31 98 GLN A C 1
ATOM 771 O O . GLN A 1 98 ? -10.551 -14.243 5.904 1.00 65.31 98 GLN A O 1
ATOM 776 N N . ALA A 1 99 ? -10.053 -12.674 4.377 1.00 52.59 99 ALA A N 1
ATOM 777 C CA . ALA A 1 99 ? -9.432 -13.595 3.420 1.00 52.59 99 ALA A CA 1
ATOM 778 C C . ALA A 1 99 ? -8.141 -14.247 3.959 1.00 52.59 99 ALA A C 1
ATOM 780 O O . ALA A 1 99 ? -7.743 -15.314 3.500 1.00 52.59 99 ALA A O 1
ATOM 781 N N . ALA A 1 100 ? -7.516 -13.660 4.986 1.00 48.12 100 ALA A N 1
ATOM 782 C CA . ALA A 1 100 ? -6.334 -14.226 5.635 1.00 48.12 100 ALA A CA 1
ATOM 783 C C . ALA A 1 100 ? -6.632 -15.448 6.535 1.00 48.12 100 ALA A C 1
ATOM 785 O O . ALA A 1 100 ? -5.695 -16.115 6.966 1.00 48.12 100 ALA A O 1
ATOM 786 N N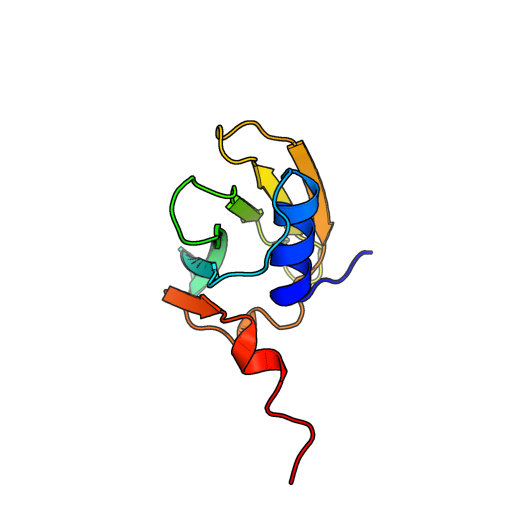 . LYS A 1 101 ? -7.907 -15.760 6.830 1.00 44.09 101 LYS A N 1
ATOM 787 C CA . LYS A 1 101 ? -8.286 -16.934 7.643 1.00 44.09 101 LYS A CA 1
ATOM 788 C C . LYS A 1 101 ? -8.439 -18.237 6.847 1.00 44.09 101 LYS A C 1
ATOM 790 O O . LYS A 1 101 ? -8.497 -19.290 7.467 1.00 44.09 101 LYS A O 1
ATOM 795 N N . THR A 1 102 ? -8.480 -18.209 5.515 1.00 37.91 102 THR A N 1
ATOM 796 C CA . THR A 1 102 ? -8.956 -19.359 4.713 1.00 37.91 102 THR A CA 1
ATOM 797 C C . THR A 1 102 ? -7.845 -20.161 4.022 1.00 37.91 102 THR A C 1
ATOM 799 O O . THR A 1 102 ? -8.024 -20.620 2.900 1.00 37.91 102 THR A O 1
ATOM 802 N N . LEU A 1 103 ? -6.682 -20.333 4.661 1.00 46.38 103 LEU A N 1
ATOM 803 C CA . LEU A 1 103 ? -5.605 -21.199 4.138 1.00 46.38 103 LEU A CA 1
ATOM 804 C C . LEU A 1 103 ? -5.089 -22.245 5.140 1.00 46.38 103 LEU A C 1
ATOM 806 O O . LEU A 1 103 ? -4.120 -22.941 4.853 1.00 46.38 103 LEU A O 1
ATOM 810 N N . ILE A 1 104 ? -5.745 -22.401 6.293 1.00 45.84 104 ILE A N 1
ATOM 811 C CA . ILE A 1 104 ? -5.446 -23.462 7.264 1.00 45.84 104 ILE A CA 1
ATOM 812 C C . ILE A 1 104 ? -6.767 -24.126 7.651 1.00 45.84 104 ILE A C 1
ATOM 814 O O . ILE A 1 104 ? -7.254 -23.904 8.746 1.00 45.84 104 ILE A O 1
ATOM 818 N N . GLU A 1 105 ? -7.391 -24.840 6.716 1.00 41.12 105 GLU A N 1
ATOM 819 C CA . GLU A 1 105 ? -8.420 -25.864 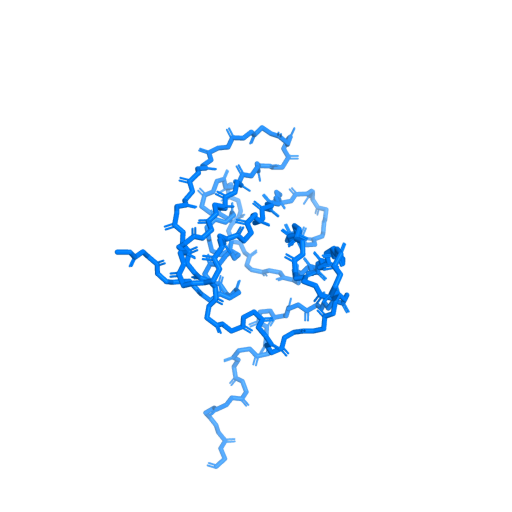6.972 1.00 41.12 105 GLU A CA 1
ATOM 820 C C . GLU A 1 105 ? -8.786 -26.516 5.624 1.00 41.12 105 GLU A C 1
ATOM 822 O O . GLU A 1 105 ? -9.740 -26.123 4.952 1.00 41.12 105 GLU A O 1
ATOM 827 N N . ALA A 1 106 ? -7.959 -27.473 5.195 1.00 37.16 106 ALA A N 1
ATOM 828 C CA . ALA A 1 106 ? -8.284 -28.500 4.205 1.00 37.16 106 ALA A CA 1
ATOM 829 C C . ALA A 1 106 ? -7.467 -29.760 4.513 1.00 37.16 106 ALA A C 1
ATOM 831 O O . ALA A 1 106 ? -6.258 -29.605 4.807 1.00 37.16 106 ALA A O 1
#